Protein AF-A0A7W8JP04-F1 (afdb_monomer_lite)

Radius of gyration: 16.8 Å; chains: 1; bounding box: 35×56×34 Å

pLDDT: mean 79.87, std 15.42, range [31.48, 97.0]

Structure (mmCIF, N/CA/C/O backbone):
data_AF-A0A7W8JP04-F1
#
_entry.id   AF-A0A7W8JP04-F1
#
loop_
_atom_site.group_PDB
_atom_site.id
_atom_site.type_symbol
_atom_site.label_atom_id
_atom_site.label_alt_id
_atom_site.label_comp_id
_atom_site.label_asym_id
_atom_site.label_entity_id
_atom_site.label_seq_id
_atom_site.pdbx_PDB_ins_code
_atom_site.Cartn_x
_atom_site.Cartn_y
_atom_site.Cartn_z
_atom_site.occupancy
_atom_site.B_iso_or_equiv
_atom_site.auth_seq_id
_atom_site.auth_comp_id
_atom_site.auth_asym_id
_atom_site.auth_atom_id
_atom_site.pdbx_PDB_model_num
ATOM 1 N N . MET A 1 1 ? -10.029 -27.999 -8.146 1.00 34.38 1 MET A N 1
ATOM 2 C CA . MET A 1 1 ? -9.015 -26.928 -8.009 1.00 34.38 1 MET A CA 1
ATOM 3 C C . MET A 1 1 ? -9.725 -25.588 -8.094 1.00 34.38 1 MET A C 1
ATOM 5 O O . MET A 1 1 ? -10.043 -25.137 -9.188 1.00 34.38 1 MET A O 1
ATOM 9 N N . THR A 1 2 ? -10.071 -25.002 -6.953 1.00 31.48 2 THR A N 1
A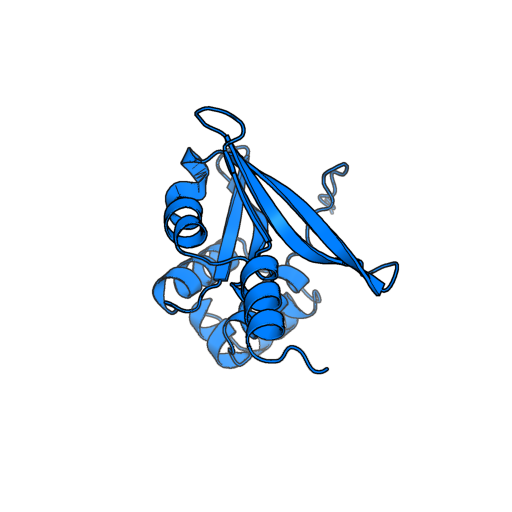TOM 10 C CA . THR A 1 2 ? -10.908 -23.797 -6.903 1.00 31.48 2 THR A CA 1
ATOM 11 C C . THR A 1 2 ? -10.041 -22.567 -7.153 1.00 31.48 2 THR A C 1
ATOM 13 O O . THR A 1 2 ? -9.269 -22.152 -6.292 1.00 31.48 2 THR A O 1
ATOM 16 N N . LYS A 1 3 ? -10.131 -22.017 -8.367 1.00 41.12 3 LYS A N 1
ATOM 17 C CA . LYS A 1 3 ? -9.572 -20.710 -8.722 1.00 41.12 3 LYS A CA 1
ATOM 18 C C . LYS A 1 3 ? -10.447 -19.642 -8.062 1.00 41.12 3 LYS A C 1
ATOM 20 O O . LYS A 1 3 ? -11.585 -19.448 -8.476 1.00 41.12 3 LYS A O 1
ATOM 25 N N . TYR A 1 4 ? -9.946 -18.977 -7.028 1.00 36.28 4 TYR A N 1
ATOM 26 C CA . TYR A 1 4 ? -10.632 -17.831 -6.434 1.00 36.28 4 TYR A CA 1
ATOM 27 C C . TYR A 1 4 ? -10.438 -16.609 -7.338 1.00 36.28 4 TYR A C 1
ATOM 29 O O . TYR A 1 4 ? -9.424 -15.925 -7.258 1.00 36.28 4 TYR A O 1
ATOM 37 N N . PHE A 1 5 ? -11.414 -16.347 -8.206 1.00 43.56 5 PHE A N 1
ATOM 38 C CA . PHE A 1 5 ? -11.592 -15.056 -8.867 1.00 43.56 5 PHE A CA 1
ATOM 39 C C . PHE A 1 5 ? -13.005 -14.555 -8.578 1.00 43.56 5 PHE A C 1
ATOM 41 O O . PHE A 1 5 ? -13.985 -15.234 -8.882 1.00 43.56 5 PHE A O 1
ATOM 48 N N . LYS A 1 6 ? -13.107 -13.347 -8.021 1.00 33.81 6 LYS A N 1
ATOM 49 C CA . LYS A 1 6 ? -14.324 -12.535 -8.055 1.00 33.81 6 LYS A CA 1
ATOM 50 C C . LYS A 1 6 ? -13.921 -11.110 -8.442 1.00 33.81 6 LYS A C 1
ATOM 52 O O . LYS A 1 6 ? -13.197 -10.456 -7.699 1.00 33.81 6 LYS A O 1
ATOM 57 N N . MET A 1 7 ? -14.354 -10.700 -9.635 1.00 33.50 7 MET A N 1
ATOM 58 C CA . MET A 1 7 ? -14.341 -9.320 -10.150 1.00 33.50 7 MET A CA 1
ATOM 59 C C . MET A 1 7 ? -15.595 -8.593 -9.627 1.00 33.50 7 MET A C 1
ATOM 61 O O . MET A 1 7 ? -16.517 -9.254 -9.152 1.00 33.50 7 MET A O 1
ATOM 65 N N . ILE A 1 8 ? -15.742 -7.272 -9.601 1.00 38.59 8 ILE A N 1
ATOM 66 C CA . ILE A 1 8 ? -15.511 -6.177 -10.562 1.00 38.59 8 ILE A CA 1
ATOM 67 C C . ILE A 1 8 ? -15.232 -4.956 -9.682 1.00 38.59 8 ILE A C 1
ATOM 69 O O . ILE A 1 8 ? -15.718 -4.953 -8.545 1.00 38.59 8 ILE A O 1
ATOM 73 N N . SER A 1 9 ? -14.505 -3.921 -10.111 1.00 54.62 9 SER A N 1
ATOM 74 C CA . SER A 1 9 ? -14.341 -2.752 -9.229 1.00 54.62 9 SER A CA 1
ATOM 75 C C . SER A 1 9 ? -13.738 -3.085 -7.831 1.00 54.62 9 SER A C 1
ATOM 77 O O . SER A 1 9 ? -14.188 -2.580 -6.810 1.00 54.62 9 SER A O 1
ATOM 79 N N . GLY A 1 10 ? -12.672 -3.892 -7.684 1.00 36.19 10 GLY A N 1
ATOM 80 C CA . GLY A 1 10 ? -12.632 -5.350 -7.911 1.00 36.19 10 GLY A CA 1
ATOM 81 C C . GLY A 1 10 ? -11.755 -5.871 -9.050 1.00 36.19 10 GLY A C 1
ATOM 82 O O . GLY A 1 10 ? -12.107 -6.872 -9.671 1.00 36.19 10 GLY A O 1
ATOM 83 N N . ILE A 1 11 ? -10.598 -5.254 -9.292 1.00 39.03 11 ILE A N 1
ATOM 84 C CA . ILE A 1 11 ? -9.462 -5.987 -9.867 1.00 39.03 11 ILE A CA 1
ATOM 85 C C . ILE A 1 11 ? -8.560 -6.375 -8.689 1.00 39.03 11 ILE A C 1
ATOM 87 O O . ILE A 1 11 ? -7.965 -5.487 -8.081 1.00 39.03 11 ILE A O 1
ATOM 91 N N . PRO A 1 12 ? -8.490 -7.662 -8.300 1.00 49.66 12 PRO A N 1
ATOM 92 C CA . PRO A 1 12 ? -7.565 -8.086 -7.261 1.00 49.66 12 PRO A CA 1
ATOM 93 C C . PRO A 1 12 ? -6.142 -7.816 -7.746 1.00 49.66 12 PRO A C 1
ATOM 95 O O . PRO A 1 12 ? -5.708 -8.390 -8.748 1.00 49.66 12 PRO A O 1
ATOM 98 N N . VAL A 1 13 ? -5.426 -6.933 -7.047 1.00 57.88 13 VAL A N 1
ATOM 99 C CA . VAL A 1 13 ? -4.004 -6.709 -7.304 1.00 57.88 13 VAL A CA 1
ATOM 100 C C . VAL A 1 13 ? -3.297 -8.052 -7.104 1.00 57.88 13 VAL A C 1
ATOM 102 O O . VAL A 1 13 ? -3.413 -8.641 -6.023 1.00 57.88 13 VAL A O 1
ATOM 105 N N . PRO A 1 14 ? -2.599 -8.589 -8.120 1.00 74.56 14 PRO A N 1
ATOM 106 C CA . PRO A 1 14 ? -1.949 -9.880 -7.980 1.00 74.56 14 PRO A CA 1
ATOM 107 C C . PRO A 1 14 ? -0.947 -9.834 -6.827 1.00 74.56 14 PRO A C 1
ATOM 109 O O . PRO A 1 14 ? -0.072 -8.973 -6.799 1.00 74.56 14 PRO A O 1
ATOM 112 N N . ILE A 1 15 ? -1.031 -10.781 -5.892 1.00 80.06 15 ILE A N 1
ATOM 113 C CA . ILE A 1 15 ? -0.095 -10.847 -4.760 1.00 80.06 15 ILE A CA 1
ATOM 114 C C . ILE A 1 15 ? 1.386 -10.818 -5.195 1.00 80.06 15 ILE A C 1
ATOM 116 O O . ILE A 1 15 ? 2.162 -10.12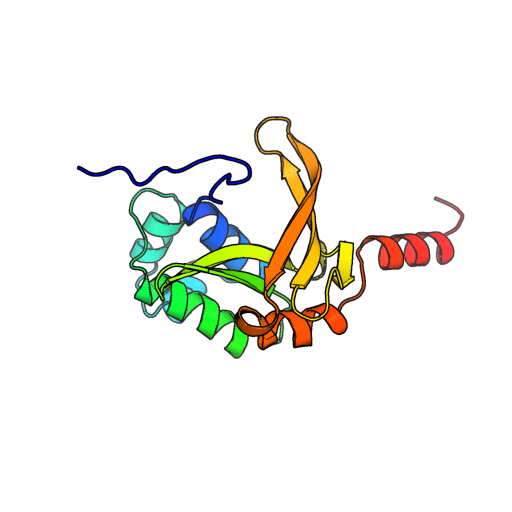4 -4.544 1.00 80.06 15 ILE A O 1
ATOM 120 N N . PRO A 1 16 ? 1.811 -11.448 -6.308 1.00 85.06 16 PRO A N 1
ATOM 121 C CA . PRO A 1 16 ? 3.188 -11.300 -6.790 1.00 85.06 16 PRO A CA 1
ATOM 122 C C . PRO A 1 16 ? 3.591 -9.840 -7.059 1.00 85.06 16 PRO A C 1
ATOM 124 O O . PRO A 1 16 ? 4.697 -9.420 -6.719 1.00 85.06 16 PRO A O 1
ATOM 127 N N . TYR A 1 17 ? 2.667 -9.038 -7.598 1.00 75.44 17 TYR A N 1
ATOM 128 C CA . TYR A 1 17 ? 2.871 -7.608 -7.816 1.00 75.44 17 TYR A CA 1
ATOM 129 C C . 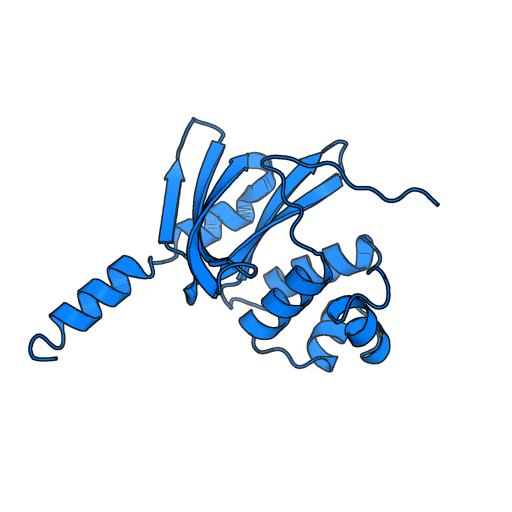TYR A 1 17 ? 2.974 -6.843 -6.489 1.00 75.44 17 TYR A C 1
ATOM 131 O O . TYR A 1 17 ? 3.905 -6.060 -6.317 1.00 75.44 17 TYR A O 1
ATOM 139 N N . VAL A 1 18 ? 2.091 -7.136 -5.525 1.00 79.44 18 VAL A N 1
ATOM 140 C CA . VAL A 1 18 ? 2.134 -6.590 -4.150 1.00 79.44 18 VAL A CA 1
ATOM 141 C C . VAL A 1 18 ? 3.510 -6.829 -3.519 1.00 79.44 18 VAL A C 1
ATOM 143 O O . VAL A 1 18 ? 4.140 -5.894 -3.030 1.00 79.44 18 VAL A O 1
ATOM 146 N N . LEU A 1 19 ? 4.021 -8.063 -3.587 1.00 87.12 19 LEU A N 1
ATOM 147 C CA . LEU A 1 19 ? 5.330 -8.426 -3.033 1.00 87.12 19 LEU A CA 1
ATOM 148 C C . LEU A 1 19 ? 6.473 -7.662 -3.712 1.00 87.12 19 LEU A C 1
ATOM 150 O O . LEU A 1 19 ? 7.359 -7.146 -3.028 1.00 87.12 19 LEU A O 1
ATOM 154 N N . ARG A 1 20 ? 6.436 -7.542 -5.046 1.00 83.25 20 ARG A N 1
ATOM 155 C CA . ARG A 1 20 ? 7.457 -6.826 -5.820 1.00 83.25 20 ARG A CA 1
ATOM 156 C C . ARG A 1 20 ? 7.482 -5.337 -5.496 1.00 83.25 20 ARG A C 1
ATOM 158 O O . ARG A 1 20 ? 8.551 -4.800 -5.212 1.00 83.25 20 ARG A O 1
ATOM 165 N N . VAL A 1 21 ? 6.324 -4.677 -5.527 1.00 76.62 21 VAL A N 1
ATOM 166 C CA . VAL A 1 21 ? 6.204 -3.241 -5.227 1.00 76.62 21 VAL A CA 1
ATOM 167 C C . VAL A 1 21 ? 6.636 -2.964 -3.795 1.00 76.62 21 VAL A C 1
ATOM 169 O O . VAL A 1 21 ? 7.429 -2.056 -3.565 1.00 76.62 21 VAL A O 1
ATOM 172 N N . ALA A 1 22 ? 6.191 -3.781 -2.842 1.00 79.81 22 ALA A N 1
ATOM 173 C CA . ALA A 1 22 ? 6.553 -3.619 -1.446 1.00 79.81 22 ALA A CA 1
ATOM 174 C C . ALA A 1 22 ? 8.061 -3.798 -1.211 1.00 79.81 22 ALA A C 1
ATOM 176 O O . ALA A 1 22 ? 8.674 -2.998 -0.508 1.00 79.81 22 ALA A O 1
ATOM 177 N N . ARG A 1 23 ? 8.690 -4.797 -1.841 1.00 88.81 23 ARG A N 1
ATOM 178 C CA . ARG A 1 23 ? 10.140 -5.001 -1.756 1.00 88.81 23 ARG A CA 1
ATOM 179 C C . ARG A 1 23 ? 10.916 -3.825 -2.354 1.00 88.81 23 ARG A C 1
ATOM 181 O O . ARG A 1 23 ? 11.813 -3.293 -1.704 1.00 88.81 23 ARG A O 1
ATOM 188 N N . LEU A 1 24 ? 10.578 -3.421 -3.580 1.00 82.56 24 LEU A N 1
ATOM 189 C CA . LEU A 1 24 ? 11.282 -2.352 -4.295 1.00 82.56 24 LEU A CA 1
ATOM 190 C C . LEU A 1 24 ? 11.065 -0.978 -3.652 1.00 82.56 24 LEU A C 1
ATOM 192 O O . LEU A 1 24 ? 12.024 -0.226 -3.502 1.00 82.56 24 LEU A O 1
ATOM 196 N N . GLY A 1 25 ? 9.842 -0.671 -3.212 1.00 72.38 25 GLY A N 1
ATOM 197 C CA . GLY A 1 25 ? 9.508 0.582 -2.528 1.00 72.38 25 GLY A CA 1
ATOM 198 C C . GLY A 1 25 ? 10.258 0.767 -1.207 1.00 72.38 25 GLY A C 1
ATOM 199 O O . GLY A 1 25 ? 10.516 1.894 -0.801 1.00 72.38 25 GLY A O 1
ATOM 200 N N . ASN A 1 26 ? 10.677 -0.337 -0.585 1.00 75.69 26 ASN A N 1
ATOM 201 C CA . ASN A 1 26 ? 11.493 -0.350 0.627 1.00 75.69 26 ASN A CA 1
ATOM 202 C C . ASN A 1 26 ? 12.984 -0.612 0.359 1.00 75.69 26 ASN A C 1
ATOM 204 O O . ASN A 1 26 ? 13.734 -0.868 1.297 1.00 75.69 26 ASN A O 1
ATOM 208 N N . GLN A 1 27 ? 13.413 -0.573 -0.909 1.00 82.50 27 GLN A N 1
ATOM 209 C CA . GLN A 1 27 ? 14.803 -0.786 -1.335 1.00 82.50 27 GLN A CA 1
ATOM 210 C C . GLN A 1 27 ? 15.412 -2.104 -0.827 1.00 82.50 27 GLN A C 1
ATOM 212 O O . GLN A 1 27 ? 16.612 -2.208 -0.581 1.00 82.50 27 GLN A O 1
ATOM 217 N N . LEU A 1 28 ? 14.582 -3.136 -0.681 1.00 86.31 28 LEU A N 1
ATOM 218 C CA . LEU A 1 28 ? 15.010 -4.428 -0.168 1.00 86.31 28 LEU A CA 1
ATOM 219 C C . LEU A 1 28 ? 15.525 -5.325 -1.301 1.00 86.31 28 LEU A C 1
ATOM 221 O O . LEU A 1 28 ? 14.919 -5.469 -2.373 1.00 86.31 28 LEU A O 1
ATOM 225 N N . SER A 1 29 ? 16.629 -6.014 -1.036 1.00 92.88 29 SER A N 1
ATOM 226 C CA . SER A 1 29 ? 17.039 -7.173 -1.827 1.00 92.88 29 SER A CA 1
ATOM 227 C C . SER A 1 29 ? 16.041 -8.328 -1.661 1.00 92.88 29 SER A C 1
ATOM 229 O O . SER A 1 29 ? 15.264 -8.378 -0.705 1.00 92.88 29 SER A O 1
ATOM 231 N N . MET A 1 30 ? 16.068 -9.298 -2.582 1.00 94.69 30 MET A N 1
ATOM 232 C CA . MET A 1 30 ? 15.239 -10.509 -2.466 1.00 94.69 30 MET A CA 1
ATOM 233 C C . MET A 1 30 ? 15.510 -11.281 -1.171 1.00 94.69 30 MET A C 1
ATOM 235 O O . MET A 1 30 ? 14.582 -11.835 -0.592 1.00 94.69 30 MET A O 1
ATOM 239 N N . GLN A 1 31 ? 16.764 -11.302 -0.705 1.00 93.88 31 GLN A N 1
ATOM 240 C CA . GLN A 1 31 ? 17.118 -11.966 0.549 1.00 93.88 31 GLN A CA 1
ATOM 241 C C . GLN A 1 31 ? 16.504 -11.236 1.747 1.00 93.88 31 GLN A C 1
ATOM 243 O O . GLN A 1 31 ? 15.819 -11.865 2.539 1.00 93.88 31 GLN A O 1
ATOM 248 N N . GLN A 1 32 ? 16.651 -9.910 1.824 1.00 90.19 32 GLN A N 1
ATOM 249 C CA . GLN A 1 32 ? 16.083 -9.129 2.928 1.00 90.19 32 GLN A CA 1
ATOM 250 C C . GLN A 1 32 ? 14.560 -9.267 3.006 1.00 90.19 32 GLN A C 1
ATOM 252 O O . GLN A 1 32 ? 14.015 -9.449 4.088 1.00 90.19 32 GLN A O 1
ATOM 257 N N . ALA A 1 33 ? 13.857 -9.235 1.872 1.00 92.75 33 ALA A N 1
ATOM 258 C CA . ALA A 1 33 ? 12.410 -9.440 1.869 1.00 92.75 33 ALA A CA 1
ATOM 259 C C . ALA A 1 33 ? 12.014 -10.856 2.318 1.00 92.75 33 ALA A C 1
ATOM 261 O O . ALA A 1 33 ? 11.057 -11.025 3.076 1.00 92.75 33 ALA A O 1
ATOM 262 N N . ALA A 1 34 ? 12.787 -11.867 1.909 1.00 94.12 34 ALA A N 1
ATOM 263 C CA . ALA A 1 34 ? 12.601 -13.232 2.379 1.00 94.12 34 ALA A CA 1
ATOM 264 C C . ALA A 1 34 ? 12.789 -13.344 3.899 1.00 94.12 34 ALA A C 1
ATOM 266 O O . ALA A 1 34 ? 11.974 -14.007 4.548 1.00 94.12 34 ALA A O 1
ATOM 267 N N . ASP A 1 35 ? 13.796 -12.665 4.454 1.00 90.19 35 ASP A N 1
ATOM 268 C CA . ASP A 1 35 ? 14.093 -12.634 5.889 1.00 90.19 35 ASP A CA 1
ATOM 269 C C . ASP A 1 35 ? 12.956 -11.972 6.682 1.00 90.19 35 ASP A C 1
ATOM 271 O O . ASP A 1 35 ? 12.505 -12.533 7.680 1.00 90.19 35 ASP A O 1
ATOM 275 N N . LEU A 1 36 ? 12.405 -10.853 6.188 1.00 89.69 36 LEU A N 1
ATOM 276 C CA . LEU A 1 36 ? 11.224 -10.205 6.781 1.00 89.69 36 LEU A CA 1
ATOM 277 C C . LEU A 1 36 ? 9.992 -11.120 6.790 1.00 89.69 36 LEU A C 1
ATOM 279 O O . LEU A 1 36 ? 9.177 -11.062 7.703 1.00 89.69 36 LEU A O 1
ATOM 283 N N . ALA A 1 37 ? 9.857 -11.998 5.797 1.00 91.38 37 ALA A N 1
ATOM 284 C CA . ALA A 1 37 ? 8.809 -13.015 5.756 1.00 91.38 37 ALA A CA 1
ATOM 285 C C . ALA A 1 37 ? 9.181 -14.309 6.516 1.00 91.38 37 ALA A C 1
ATOM 287 O O . ALA A 1 37 ? 8.438 -15.296 6.460 1.00 91.38 37 ALA A O 1
ATOM 288 N N . ALA A 1 38 ? 10.334 -14.356 7.194 1.00 89.75 38 ALA A N 1
ATOM 289 C CA . ALA A 1 38 ? 10.919 -15.553 7.800 1.00 89.75 38 ALA A CA 1
ATOM 290 C C . ALA A 1 38 ? 10.943 -16.747 6.823 1.00 89.75 38 ALA A C 1
ATOM 292 O O . ALA A 1 38 ? 10.361 -17.809 7.077 1.00 89.75 38 ALA A O 1
ATOM 293 N N . SER A 1 39 ? 11.523 -16.546 5.642 1.00 94.12 39 SER A N 1
ATOM 294 C CA . SER A 1 39 ? 11.510 -17.492 4.524 1.00 94.12 39 SER A CA 1
ATOM 295 C C . SER A 1 39 ? 12.847 -17.521 3.781 1.00 94.12 39 SER A C 1
ATOM 297 O O . SER A 1 39 ? 13.705 -16.673 3.990 1.00 94.12 39 SER A O 1
ATOM 299 N N . SER A 1 40 ? 13.041 -18.503 2.896 1.00 96.31 40 SER A N 1
ATOM 300 C CA . SER A 1 40 ? 14.234 -18.547 2.043 1.00 96.31 40 SER A CA 1
ATOM 301 C C . SER A 1 40 ? 14.091 -17.649 0.813 1.00 96.31 40 SER A C 1
ATOM 303 O O . SER A 1 40 ? 12.997 -17.502 0.269 1.00 96.31 40 SER A O 1
ATOM 305 N N . ARG A 1 41 ? 15.206 -17.131 0.285 1.00 97.00 41 ARG A N 1
ATOM 306 C CA . ARG A 1 41 ? 15.221 -16.343 -0.961 1.00 97.00 41 ARG A CA 1
ATOM 307 C C . ARG A 1 41 ? 14.544 -17.045 -2.136 1.00 97.00 41 ARG A C 1
ATOM 309 O O . ARG A 1 41 ? 13.710 -16.444 -2.799 1.00 97.00 41 ARG A O 1
ATOM 316 N N . ARG A 1 42 ? 14.829 -18.334 -2.352 1.00 96.88 42 ARG A N 1
ATOM 317 C CA . ARG A 1 42 ? 14.158 -19.135 -3.395 1.00 96.88 42 ARG A CA 1
ATOM 318 C C . ARG A 1 42 ? 12.642 -19.154 -3.203 1.00 96.88 42 ARG A C 1
ATOM 320 O O . ARG A 1 42 ? 11.881 -19.213 -4.165 1.00 96.88 42 ARG A O 1
ATOM 327 N N . SER A 1 43 ? 12.202 -19.144 -1.945 1.00 95.69 43 SER A N 1
ATOM 328 C CA . SER A 1 43 ? 10.783 -19.118 -1.637 1.00 95.69 43 SER A CA 1
ATOM 329 C C . SER A 1 43 ? 10.135 -17.807 -2.018 1.00 95.69 43 SER A C 1
ATOM 331 O O . SER A 1 43 ? 9.074 -17.831 -2.637 1.00 95.69 43 SER A O 1
ATOM 333 N N . TRP A 1 44 ? 10.807 -16.715 -1.671 1.00 96.81 44 TRP A N 1
ATOM 334 C CA . TRP A 1 44 ? 10.422 -15.365 -2.027 1.00 96.81 44 TRP A CA 1
ATOM 335 C C . TRP A 1 44 ? 10.362 -15.160 -3.541 1.00 96.81 44 TRP A C 1
ATOM 337 O O . TRP A 1 44 ? 9.346 -14.700 -4.049 1.00 96.81 44 TRP A O 1
ATOM 347 N N . GLU A 1 45 ? 11.406 -15.569 -4.266 1.00 96.94 45 GLU A N 1
ATOM 348 C CA . GLU A 1 45 ? 11.478 -15.486 -5.729 1.00 96.94 45 GLU A CA 1
ATOM 349 C C . GLU A 1 45 ? 10.259 -16.133 -6.390 1.00 96.94 45 GLU A C 1
ATOM 351 O O . GLU A 1 45 ? 9.603 -15.485 -7.197 1.00 96.94 45 GLU A O 1
ATOM 356 N N . GLY A 1 46 ? 9.896 -17.352 -5.976 1.00 96.62 46 GLY A N 1
ATOM 357 C CA . GLY A 1 46 ? 8.717 -18.041 -6.507 1.00 96.62 46 GLY A CA 1
ATOM 358 C C . GLY A 1 46 ? 7.382 -17.377 -6.145 1.00 96.62 46 GLY A C 1
ATOM 359 O O . GLY A 1 46 ? 6.403 -17.535 -6.870 1.00 96.62 46 GLY A O 1
ATOM 360 N N . TRP A 1 47 ? 7.310 -16.649 -5.026 1.00 96.31 47 TRP A N 1
ATOM 361 C CA . TRP A 1 47 ? 6.117 -15.878 -4.660 1.00 96.31 47 TRP A CA 1
ATOM 362 C C . TRP A 1 47 ? 6.005 -14.581 -5.462 1.00 96.31 47 TRP A C 1
ATOM 364 O O . TRP A 1 47 ? 4.923 -14.235 -5.927 1.00 96.31 47 TRP A O 1
ATOM 374 N N . GLU A 1 48 ? 7.118 -13.870 -5.639 1.00 93.31 48 GLU A N 1
ATOM 375 C CA . GLU A 1 48 ? 7.182 -12.593 -6.353 1.00 93.31 48 GLU A CA 1
ATOM 376 C C . GLU A 1 48 ? 7.096 -12.756 -7.881 1.00 93.31 48 GLU A C 1
ATOM 378 O O . GLU A 1 48 ? 6.614 -11.860 -8.577 1.00 93.31 48 GLU A O 1
ATOM 383 N N . SER A 1 49 ? 7.553 -13.883 -8.434 1.00 90.19 49 SER A N 1
ATOM 384 C CA . SER A 1 49 ? 7.350 -14.232 -9.847 1.00 90.19 49 SER A CA 1
ATOM 385 C C . SER A 1 49 ? 5.921 -14.695 -10.136 1.00 90.19 49 SER A C 1
ATOM 387 O O . SER A 1 49 ? 5.459 -14.585 -11.268 1.00 90.19 49 SER A O 1
ATOM 389 N N . GLY A 1 50 ? 5.212 -15.184 -9.114 1.00 89.88 50 GLY A N 1
ATOM 390 C CA . GLY A 1 50 ? 3.904 -15.817 -9.256 1.00 89.88 50 GLY A CA 1
ATOM 391 C C . GLY A 1 50 ? 3.956 -17.309 -9.581 1.00 89.88 50 GLY A C 1
ATOM 392 O O . GLY A 1 50 ? 2.897 -17.907 -9.762 1.00 89.88 50 GLY A O 1
ATOM 393 N N . ASP A 1 51 ? 5.141 -17.930 -9.589 1.00 92.62 51 ASP A N 1
ATOM 394 C CA . ASP A 1 51 ? 5.302 -19.377 -9.812 1.00 92.62 51 ASP A CA 1
ATOM 395 C C . ASP A 1 51 ? 4.591 -20.216 -8.743 1.00 92.62 51 ASP A C 1
ATOM 397 O O . ASP A 1 51 ? 4.182 -21.354 -8.984 1.00 92.62 51 ASP A O 1
ATOM 401 N N . ARG A 1 52 ? 4.445 -19.669 -7.532 1.00 90.12 52 ARG A N 1
ATOM 402 C CA . ARG A 1 52 ? 3.700 -20.299 -6.442 1.00 90.12 52 ARG A CA 1
ATOM 403 C C . ARG A 1 52 ? 3.061 -19.264 -5.516 1.00 90.12 52 ARG A C 1
ATOM 405 O O . ARG A 1 52 ? 3.624 -18.192 -5.308 1.00 90.12 52 ARG A O 1
ATOM 412 N N . PRO A 1 53 ? 1.913 -19.579 -4.894 1.00 86.56 53 PRO A N 1
ATOM 413 C CA . PRO A 1 53 ? 1.264 -18.659 -3.971 1.00 86.56 53 PRO A CA 1
ATOM 414 C C . PRO A 1 53 ? 2.067 -18.507 -2.672 1.00 86.56 53 PRO A C 1
ATOM 416 O O . PRO A 1 53 ? 2.619 -19.477 -2.140 1.00 86.56 53 PRO A O 1
ATOM 419 N N . ILE A 1 54 ? 2.099 -17.288 -2.134 1.00 89.19 54 ILE A N 1
ATOM 420 C CA . ILE A 1 54 ? 2.597 -17.033 -0.780 1.00 89.19 54 ILE A CA 1
ATOM 421 C C . ILE A 1 54 ? 1.574 -17.527 0.257 1.00 89.19 54 ILE A C 1
ATOM 423 O O . ILE A 1 54 ? 0.374 -17.285 0.097 1.00 89.19 54 ILE A O 1
ATOM 427 N N . PRO A 1 55 ? 2.003 -18.202 1.339 1.00 85.19 55 PRO A N 1
ATOM 428 C CA . PRO A 1 55 ? 1.111 -18.506 2.451 1.00 85.19 55 PRO A CA 1
ATOM 429 C C . PRO A 1 55 ? 0.564 -17.217 3.099 1.00 85.19 55 PRO A C 1
ATOM 431 O O . PRO A 1 55 ? 1.354 -16.309 3.365 1.00 85.19 55 PRO A O 1
ATOM 434 N N . PRO A 1 56 ? -0.736 -17.130 3.447 1.00 79.44 56 PRO A N 1
ATOM 435 C CA . PRO A 1 56 ? -1.322 -15.910 4.017 1.00 79.44 56 PRO A CA 1
ATOM 436 C C . PRO A 1 56 ? -0.598 -15.384 5.264 1.00 79.44 56 PRO A C 1
ATOM 438 O O . PRO A 1 56 ? -0.335 -14.191 5.370 1.00 79.44 56 PRO A O 1
ATOM 441 N N . ALA A 1 57 ? -0.180 -16.273 6.170 1.00 71.81 57 ALA A N 1
ATOM 442 C CA . ALA A 1 57 ? 0.582 -15.889 7.361 1.00 71.81 57 ALA A CA 1
ATOM 443 C C . ALA A 1 57 ? 1.946 -15.258 7.020 1.00 71.81 57 ALA A C 1
ATOM 445 O O . ALA A 1 57 ? 2.400 -14.355 7.716 1.00 71.81 57 ALA A O 1
ATOM 446 N N . LYS A 1 58 ? 2.591 -15.705 5.934 1.00 86.06 58 LYS A N 1
ATOM 447 C CA . LYS A 1 58 ? 3.874 -15.160 5.461 1.00 86.06 58 LYS A CA 1
ATOM 448 C C . LYS A 1 58 ? 3.696 -13.785 4.829 1.00 86.06 58 LYS A C 1
ATOM 450 O O . LYS A 1 58 ? 4.527 -12.914 5.052 1.00 86.06 58 LYS A O 1
ATOM 455 N N . LEU A 1 59 ? 2.598 -13.586 4.098 1.00 85.38 59 LEU A N 1
ATOM 456 C CA . LEU A 1 59 ? 2.224 -12.277 3.569 1.00 85.38 59 LEU A CA 1
ATOM 457 C C . LEU A 1 59 ? 1.974 -11.277 4.703 1.00 85.38 59 LEU A C 1
ATOM 459 O O . LEU A 1 59 ? 2.552 -10.197 4.693 1.00 85.38 59 LEU A O 1
ATOM 463 N N . LEU A 1 60 ? 1.160 -11.650 5.694 1.00 76.81 60 LEU A N 1
ATOM 464 C CA . LEU A 1 60 ? 0.869 -10.784 6.839 1.00 76.81 60 LEU A CA 1
ATOM 465 C C . LEU A 1 60 ? 2.129 -10.456 7.641 1.00 76.81 60 LEU A C 1
ATOM 467 O O . LEU A 1 60 ? 2.341 -9.294 7.973 1.00 76.81 60 LEU A O 1
ATOM 471 N N . LEU A 1 61 ? 2.982 -11.453 7.897 1.00 77.94 61 LEU A N 1
ATOM 472 C CA . LEU A 1 61 ? 4.257 -11.239 8.575 1.00 77.94 61 LEU A CA 1
ATOM 473 C C . LEU A 1 61 ? 5.137 -10.262 7.797 1.00 77.94 61 LEU A C 1
ATOM 475 O O . LEU A 1 61 ? 5.592 -9.291 8.375 1.00 77.94 61 LEU A O 1
ATOM 479 N N . PHE A 1 62 ? 5.315 -10.464 6.491 1.00 87.62 62 PHE A N 1
ATOM 480 C CA . PHE A 1 62 ? 6.097 -9.552 5.661 1.00 87.62 62 PHE A CA 1
ATOM 481 C C . PHE A 1 62 ? 5.560 -8.115 5.714 1.00 87.62 62 PHE A C 1
ATOM 483 O O . PHE A 1 62 ? 6.328 -7.188 5.942 1.00 87.62 62 PHE A O 1
ATOM 490 N N . LEU A 1 63 ? 4.247 -7.923 5.552 1.00 81.00 63 LEU A N 1
ATOM 491 C CA . LEU A 1 63 ? 3.627 -6.594 5.582 1.00 81.00 63 LEU A CA 1
ATOM 492 C C . LEU A 1 63 ? 3.758 -5.924 6.955 1.00 81.00 63 LEU A C 1
ATOM 494 O O . LEU A 1 63 ? 4.064 -4.738 7.028 1.00 81.00 63 LEU A O 1
ATOM 498 N N . HIS A 1 64 ? 3.580 -6.679 8.037 1.00 73.88 64 HIS A N 1
ATOM 499 C CA . HIS A 1 64 ? 3.788 -6.175 9.391 1.00 73.88 64 HIS A CA 1
ATOM 500 C C . HIS A 1 64 ? 5.262 -5.843 9.648 1.00 73.88 64 HIS A C 1
ATOM 502 O O . HIS A 1 64 ? 5.592 -4.771 10.145 1.00 73.88 64 HIS A O 1
ATOM 508 N N . SER A 1 65 ? 6.169 -6.729 9.245 1.00 78.94 65 SER A N 1
ATOM 509 C CA . SER A 1 65 ? 7.604 -6.512 9.351 1.00 78.94 65 SER A CA 1
ATOM 510 C C . SER A 1 65 ? 8.051 -5.317 8.529 1.00 78.94 65 SER A C 1
ATOM 512 O O . SER A 1 65 ? 8.944 -4.627 8.984 1.00 78.94 65 SER A O 1
ATOM 514 N N . LEU A 1 66 ? 7.424 -5.004 7.392 1.00 75.94 66 LEU A N 1
ATOM 515 C CA . LEU A 1 66 ? 7.668 -3.746 6.686 1.00 75.94 66 LEU A CA 1
ATOM 516 C C . LEU A 1 66 ? 7.241 -2.534 7.516 1.00 75.94 66 LEU A C 1
ATOM 518 O O . LEU A 1 66 ? 8.010 -1.592 7.613 1.00 75.94 66 LEU A O 1
ATOM 522 N N . GLN A 1 67 ? 6.077 -2.559 8.166 1.00 68.31 67 GLN A N 1
ATOM 523 C CA . GLN A 1 67 ? 5.650 -1.457 9.043 1.00 68.31 67 GLN A CA 1
ATOM 524 C C . GLN A 1 67 ? 6.616 -1.238 10.219 1.00 68.31 67 GLN A C 1
ATOM 526 O O . GLN A 1 67 ? 6.819 -0.108 10.651 1.00 68.31 67 GLN A O 1
ATOM 531 N N . VAL A 1 68 ? 7.220 -2.314 10.733 1.00 65.62 68 VAL A N 1
ATOM 532 C CA . VAL A 1 68 ? 8.139 -2.266 11.882 1.00 65.62 68 VAL A CA 1
ATOM 533 C C . VAL A 1 68 ? 9.584 -1.963 11.465 1.00 65.62 68 VAL A C 1
ATOM 535 O O . VAL A 1 68 ? 10.264 -1.190 12.134 1.00 65.62 68 VAL A O 1
ATOM 538 N N . HIS A 1 69 ? 10.070 -2.548 10.365 1.00 58.97 69 HIS A N 1
ATOM 539 C CA . HIS A 1 69 ? 11.429 -2.320 9.857 1.00 58.97 69 HIS A CA 1
ATOM 540 C C . HIS A 1 69 ? 11.594 -0.958 9.198 1.00 58.97 69 HIS A C 1
ATOM 542 O O . HIS A 1 69 ? 12.719 -0.472 9.099 1.00 58.97 69 HIS A O 1
ATOM 548 N N . ASN A 1 70 ? 10.503 -0.358 8.727 1.00 53.25 70 ASN A N 1
ATOM 549 C CA . ASN A 1 70 ? 10.559 0.843 7.927 1.00 53.25 70 ASN A CA 1
ATOM 550 C C . ASN A 1 70 ? 9.684 1.956 8.515 1.00 53.25 70 ASN A C 1
ATOM 552 O O . ASN A 1 70 ? 8.483 2.026 8.289 1.00 53.25 70 ASN A O 1
ATOM 556 N N . ASN A 1 71 ? 10.379 2.969 9.042 1.00 51.59 71 ASN A N 1
ATOM 557 C CA . ASN A 1 71 ? 10.017 4.384 8.852 1.00 51.59 71 ASN A CA 1
ATOM 558 C C . ASN A 1 71 ? 9.919 4.779 7.350 1.00 51.59 71 ASN A C 1
ATOM 560 O O . ASN A 1 71 ? 9.676 5.934 7.005 1.00 51.59 71 ASN A O 1
ATOM 564 N N . SER A 1 72 ? 10.139 3.834 6.436 1.00 54.53 72 SER A N 1
ATOM 565 C CA . SER A 1 72 ? 10.293 3.976 4.989 1.00 54.53 72 SER A CA 1
ATOM 566 C C . SER A 1 72 ? 8.957 3.881 4.269 1.00 54.53 72 SER A C 1
ATOM 568 O O . SER A 1 72 ? 8.770 3.040 3.405 1.00 54.53 72 SER A O 1
ATOM 570 N N . GLY A 1 73 ? 8.020 4.753 4.625 1.00 66.44 73 GLY A N 1
ATOM 571 C CA . GLY A 1 73 ? 7.015 5.260 3.696 1.00 66.44 73 GLY A CA 1
ATOM 572 C C . GLY A 1 73 ? 6.162 4.267 2.888 1.00 66.44 73 GLY A C 1
ATOM 573 O O . GLY A 1 73 ? 5.537 4.724 1.953 1.00 66.44 73 GLY A O 1
ATOM 574 N N . LEU A 1 74 ? 6.097 2.958 3.142 1.00 73.88 74 LEU A N 1
ATOM 575 C CA . LEU A 1 74 ? 5.159 2.067 2.452 1.00 73.88 74 LEU A CA 1
ATOM 576 C C . LEU A 1 74 ? 3.938 1.854 3.340 1.00 73.88 74 LEU A C 1
ATOM 578 O O . LEU A 1 74 ? 4.057 1.396 4.472 1.00 73.88 74 LEU A O 1
ATOM 582 N N . VAL A 1 75 ? 2.757 2.129 2.800 1.00 80.75 75 VAL A N 1
ATOM 583 C CA . VAL A 1 75 ? 1.479 1.940 3.482 1.00 80.75 75 VAL A CA 1
ATOM 584 C C . VAL A 1 75 ? 0.612 1.007 2.656 1.00 80.75 75 VAL A C 1
ATOM 586 O O . VAL A 1 75 ? 0.352 1.268 1.487 1.00 80.75 75 VAL A O 1
ATOM 589 N N . ALA A 1 76 ? 0.148 -0.078 3.269 1.00 82.31 76 ALA A N 1
ATOM 590 C CA . ALA A 1 76 ? -0.861 -0.952 2.687 1.00 82.31 76 ALA A CA 1
ATOM 591 C C . ALA A 1 76 ? -2.250 -0.565 3.204 1.00 82.31 76 ALA A C 1
ATOM 593 O O . ALA A 1 76 ? -2.422 -0.351 4.405 1.00 82.31 76 ALA A O 1
ATOM 594 N N . ILE A 1 77 ? -3.227 -0.513 2.302 1.00 83.69 77 ILE A N 1
ATOM 595 C CA . ILE A 1 77 ? -4.646 -0.393 2.631 1.00 83.69 77 ILE A CA 1
ATOM 596 C C . ILE A 1 77 ? -5.269 -1.775 2.556 1.00 83.69 77 ILE A C 1
ATOM 598 O O . ILE A 1 77 ? -5.085 -2.495 1.574 1.00 83.69 77 ILE A O 1
ATOM 602 N N . PHE A 1 78 ? -6.037 -2.134 3.574 1.00 82.38 78 PHE A N 1
ATOM 603 C CA . PHE A 1 78 ? -6.705 -3.417 3.685 1.00 82.38 78 PHE A CA 1
ATOM 604 C C . PHE A 1 78 ? -8.221 -3.275 3.632 1.00 82.38 78 PHE A C 1
ATOM 606 O O . PHE A 1 78 ? -8.812 -2.292 4.077 1.00 82.38 78 PHE A O 1
ATOM 613 N N . ARG A 1 79 ? -8.854 -4.335 3.139 1.00 84.19 79 ARG A N 1
ATOM 614 C CA . ARG A 1 79 ? -10.269 -4.626 3.323 1.00 84.19 79 ARG A CA 1
ATOM 615 C C . ARG A 1 79 ? -10.391 -5.875 4.174 1.00 84.19 79 ARG A C 1
ATOM 617 O O . ARG A 1 79 ? -9.825 -6.910 3.819 1.00 84.19 79 ARG A O 1
ATOM 624 N N . ILE A 1 80 ? -11.148 -5.797 5.262 1.00 80.69 80 ILE A N 1
ATOM 625 C CA . ILE A 1 80 ? -11.469 -6.975 6.062 1.00 80.69 80 ILE A CA 1
ATOM 626 C C . ILE A 1 80 ? -12.754 -7.602 5.518 1.00 80.69 80 ILE A C 1
ATOM 628 O O . ILE A 1 80 ? -13.765 -6.939 5.302 1.00 80.69 80 ILE A O 1
ATOM 632 N N . THR A 1 81 ? -12.726 -8.901 5.234 1.00 78.19 81 THR A N 1
ATOM 633 C CA . THR A 1 81 ? -13.904 -9.666 4.803 1.00 78.19 81 THR A CA 1
ATOM 634 C C . THR A 1 81 ? -13.875 -11.025 5.481 1.00 78.19 81 THR A C 1
ATOM 636 O O . THR A 1 81 ? -12.890 -11.749 5.373 1.00 78.19 81 THR A O 1
ATOM 639 N N . ASN A 1 82 ? -14.944 -11.375 6.204 1.00 82.88 82 ASN A N 1
ATOM 640 C CA . ASN A 1 82 ? -15.042 -12.627 6.968 1.00 82.88 82 ASN A CA 1
ATOM 641 C C . ASN A 1 82 ? -13.843 -12.860 7.913 1.00 82.88 82 ASN A C 1
ATOM 643 O O . ASN A 1 82 ? -13.316 -13.967 8.002 1.00 82.88 82 ASN A O 1
ATOM 647 N N . GLY A 1 83 ? -13.370 -11.797 8.573 1.00 75.56 83 GLY A N 1
ATOM 648 C CA . GLY A 1 83 ? -12.216 -11.850 9.479 1.00 75.56 83 GLY A CA 1
ATOM 649 C C . GLY A 1 83 ? -10.853 -11.992 8.790 1.00 75.56 83 GLY A C 1
ATOM 650 O O . GLY A 1 83 ? -9.841 -12.095 9.476 1.00 75.56 83 GLY A O 1
ATOM 651 N N . GLN A 1 84 ? -10.795 -11.984 7.455 1.00 71.00 84 GLN A N 1
ATOM 652 C CA . GLN A 1 84 ? -9.544 -12.005 6.699 1.00 71.00 84 GLN A CA 1
ATOM 653 C C . GLN A 1 84 ? -9.212 -10.614 6.163 1.00 71.00 84 GLN A C 1
ATOM 655 O O . GLN A 1 84 ? -10.048 -9.979 5.521 1.00 71.00 84 GLN A O 1
ATOM 660 N N . ALA A 1 85 ? -7.981 -10.161 6.404 1.00 73.12 85 ALA A N 1
ATOM 661 C CA . ALA A 1 85 ? -7.454 -8.924 5.843 1.00 73.12 85 ALA A CA 1
ATOM 662 C C . ALA A 1 85 ? -6.905 -9.168 4.430 1.00 73.12 85 ALA A C 1
ATOM 664 O O . ALA A 1 85 ? -6.019 -10.001 4.231 1.00 73.12 85 ALA A O 1
ATOM 665 N N . LEU A 1 86 ? -7.421 -8.423 3.454 1.00 75.56 86 LEU A N 1
ATOM 666 C CA . LEU A 1 86 ? -6.980 -8.452 2.063 1.00 75.56 86 LEU A CA 1
ATOM 667 C C . LEU A 1 86 ? -6.405 -7.085 1.690 1.00 75.56 86 LEU A C 1
ATOM 669 O O . LEU A 1 86 ? -7.126 -6.095 1.813 1.00 75.56 86 LEU A O 1
ATOM 673 N N . PRO A 1 87 ? -5.144 -6.992 1.238 1.00 75.94 87 PRO A N 1
ATOM 674 C CA . PRO A 1 87 ? -4.612 -5.728 0.753 1.00 75.94 87 PRO A CA 1
ATOM 675 C C . PRO A 1 87 ? -5.359 -5.327 -0.524 1.00 75.94 87 PRO A C 1
ATOM 677 O O . PRO A 1 87 ? -5.481 -6.127 -1.454 1.00 75.94 87 PRO A O 1
ATOM 680 N N . ILE A 1 88 ? -5.875 -4.103 -0.552 1.00 79.75 88 ILE A N 1
ATOM 681 C CA . ILE A 1 88 ? -6.591 -3.530 -1.698 1.00 79.75 88 ILE A CA 1
ATOM 682 C C . ILE A 1 88 ? -5.804 -2.414 -2.383 1.00 79.75 88 ILE A C 1
ATOM 684 O O . ILE A 1 88 ? -6.063 -2.148 -3.551 1.00 79.75 88 ILE A O 1
ATOM 688 N N . ASP A 1 89 ? -4.832 -1.810 -1.695 1.00 82.19 89 ASP A N 1
ATOM 689 C CA . ASP A 1 89 ? -3.916 -0.828 -2.278 1.00 82.19 89 ASP A CA 1
ATOM 690 C C . ASP A 1 89 ? -2.584 -0.801 -1.512 1.00 82.19 89 ASP A C 1
ATOM 692 O O . ASP A 1 89 ? -2.506 -1.217 -0.352 1.00 82.19 89 ASP A O 1
ATOM 696 N N . MET A 1 90 ? -1.529 -0.319 -2.164 1.00 80.81 90 MET A N 1
ATOM 697 C CA . MET A 1 90 ? -0.222 -0.081 -1.564 1.00 80.81 90 MET A CA 1
ATOM 698 C C . MET A 1 90 ? 0.373 1.222 -2.080 1.00 80.81 90 MET A C 1
ATOM 700 O O . MET A 1 90 ? 0.570 1.411 -3.279 1.00 80.81 90 MET A O 1
ATOM 704 N N . LEU A 1 91 ? 0.739 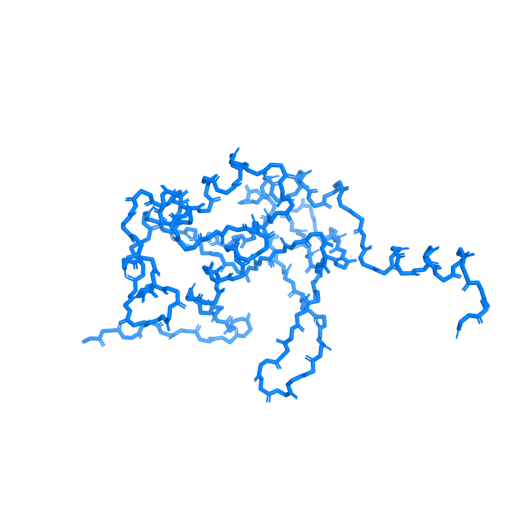2.094 -1.151 1.00 84.00 91 LEU A N 1
ATOM 705 C CA . LEU A 1 91 ? 1.220 3.430 -1.441 1.00 84.00 91 LEU A CA 1
ATOM 706 C C . LEU A 1 91 ? 2.627 3.627 -0.911 1.00 84.00 91 LEU A C 1
ATOM 708 O O . LEU A 1 91 ? 2.980 3.139 0.158 1.00 84.00 91 LEU A O 1
ATOM 712 N N . THR A 1 92 ? 3.402 4.405 -1.653 1.00 81.69 92 THR A N 1
ATOM 713 C CA . THR A 1 92 ? 4.664 4.988 -1.197 1.00 81.69 92 THR A CA 1
ATOM 714 C C . THR A 1 92 ? 4.512 6.505 -1.170 1.00 81.69 92 THR A C 1
ATOM 716 O O . THR A 1 92 ? 3.586 7.023 -1.810 1.00 81.69 92 THR A O 1
ATOM 719 N N . PRO A 1 93 ? 5.431 7.277 -0.560 1.00 83.12 93 PRO A N 1
ATOM 720 C CA . PRO A 1 93 ? 5.320 8.724 -0.617 1.00 83.12 93 PRO A CA 1
ATOM 721 C C . PRO A 1 93 ? 5.438 9.182 -2.074 1.00 83.12 93 PRO A C 1
ATOM 723 O O . PRO A 1 93 ? 4.815 10.157 -2.460 1.00 83.12 93 PRO A O 1
ATOM 726 N N . GLY A 1 94 ? 6.188 8.462 -2.920 1.00 78.38 94 GLY A N 1
ATOM 727 C CA . GLY A 1 94 ? 6.352 8.735 -4.352 1.00 78.38 94 GLY A CA 1
ATOM 728 C C . GLY A 1 94 ? 5.121 8.468 -5.225 1.00 78.38 94 GLY A C 1
ATOM 729 O O . GLY A 1 94 ? 5.082 8.970 -6.341 1.00 78.38 94 GLY A O 1
ATOM 730 N N . THR A 1 95 ? 4.120 7.730 -4.738 1.00 84.25 95 THR A N 1
ATOM 731 C CA . THR A 1 95 ? 2.872 7.465 -5.477 1.00 84.25 95 THR A CA 1
ATOM 732 C C . THR A 1 95 ? 1.660 8.160 -4.868 1.00 84.25 95 THR A C 1
ATOM 734 O O . THR A 1 95 ? 0.618 8.233 -5.508 1.00 84.25 95 THR A O 1
ATOM 737 N N . PHE A 1 96 ? 1.771 8.697 -3.655 1.00 90.38 96 PHE A N 1
ATOM 738 C CA . PHE A 1 96 ? 0.659 9.321 -2.946 1.00 90.38 9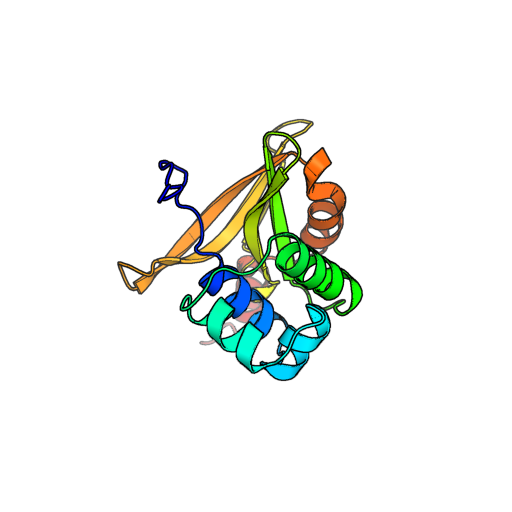6 PHE A CA 1
ATOM 739 C C . PHE A 1 96 ? 0.213 10.647 -3.579 1.00 90.38 96 PHE A C 1
ATOM 741 O O . PHE A 1 96 ? 0.994 11.594 -3.700 1.00 90.38 96 PHE A O 1
ATOM 748 N N . VAL A 1 97 ? -1.067 10.724 -3.948 1.00 92.44 97 VAL A N 1
ATOM 749 C CA . VAL A 1 97 ? -1.703 11.923 -4.518 1.00 92.44 97 VAL A CA 1
ATOM 750 C C . VAL A 1 97 ? -2.541 12.652 -3.477 1.00 92.44 97 VAL A C 1
ATOM 752 O O . VAL A 1 97 ? -2.547 13.877 -3.453 1.00 92.44 97 VAL A O 1
ATOM 755 N N . GLY A 1 98 ? -3.237 11.934 -2.600 1.00 92.94 98 GLY A N 1
ATOM 756 C CA . GLY A 1 98 ? -4.011 12.577 -1.547 1.00 92.94 98 GLY A CA 1
ATOM 757 C C . GLY A 1 98 ? -4.853 11.610 -0.736 1.00 92.94 98 GLY A C 1
ATOM 758 O O . GLY A 1 98 ? -5.093 10.476 -1.143 1.00 92.94 98 GLY A O 1
ATOM 759 N N . LEU A 1 99 ? -5.309 12.093 0.414 1.00 95.44 99 LEU A N 1
ATOM 760 C CA . LEU A 1 99 ? -6.237 11.413 1.309 1.00 95.44 99 LEU A CA 1
ATOM 761 C C . LEU A 1 99 ? -7.432 12.342 1.528 1.00 95.44 99 LEU A C 1
ATOM 763 O O . LEU A 1 99 ? -7.257 13.527 1.805 1.00 95.44 99 LEU A O 1
ATOM 767 N N . THR A 1 100 ? -8.650 11.834 1.381 1.00 95.25 100 THR A N 1
ATOM 768 C CA . THR A 1 100 ? -9.882 12.600 1.589 1.00 95.25 100 THR A CA 1
ATOM 769 C C . THR A 1 100 ? -10.844 11.797 2.446 1.00 95.25 100 THR A C 1
ATOM 771 O O . THR A 1 100 ? -11.073 10.615 2.213 1.00 95.25 100 THR A O 1
ATOM 774 N N . LYS A 1 101 ? -11.417 12.442 3.458 1.00 95.44 101 LYS A N 1
ATOM 775 C CA . LYS A 1 101 ? -12.462 11.848 4.290 1.00 95.44 101 LYS A CA 1
ATOM 776 C C . LYS A 1 101 ? -13.779 11.859 3.506 1.00 95.44 101 LYS A C 1
ATOM 778 O O . LYS A 1 101 ? -14.201 12.930 3.076 1.00 95.44 101 LYS A O 1
ATOM 783 N N . LEU A 1 102 ? -14.410 10.699 3.314 1.00 92.06 102 LEU A N 1
ATOM 784 C CA . LEU A 1 102 ? -15.694 10.596 2.605 1.00 92.06 102 LEU A CA 1
ATOM 785 C C . LEU A 1 102 ? -16.877 10.654 3.573 1.00 92.06 102 LEU A C 1
ATOM 787 O O . LEU A 1 102 ? -17.847 11.372 3.347 1.00 92.06 102 LEU A O 1
ATOM 791 N N . THR A 1 103 ? -16.789 9.904 4.671 1.00 94.69 103 THR A N 1
ATOM 792 C CA . THR A 1 103 ? -17.795 9.876 5.741 1.00 94.69 103 THR A CA 1
ATOM 793 C C . THR A 1 103 ? -17.106 9.894 7.104 1.00 94.69 103 THR A C 1
ATOM 795 O O . THR A 1 103 ? -15.886 9.988 7.186 1.00 94.69 103 THR A O 1
ATOM 798 N N . ALA A 1 104 ? -17.855 9.770 8.204 1.00 93.88 104 ALA A N 1
ATOM 799 C CA . ALA A 1 104 ? -17.265 9.664 9.540 1.00 93.88 104 ALA A CA 1
ATOM 800 C C . ALA A 1 104 ? -16.323 8.447 9.700 1.00 93.88 104 ALA A C 1
ATOM 802 O O . ALA A 1 104 ? -15.363 8.523 10.470 1.00 93.88 104 ALA A O 1
ATOM 803 N N . THR A 1 105 ? -16.563 7.355 8.965 1.00 95.25 105 THR A N 1
ATOM 804 C CA . THR A 1 105 ? -15.876 6.059 9.139 1.00 95.25 105 THR A CA 1
ATOM 805 C C . THR A 1 105 ? -15.132 5.563 7.901 1.00 95.25 105 THR A C 1
ATOM 807 O O . THR A 1 105 ? -14.461 4.528 7.972 1.00 95.25 105 THR A O 1
ATOM 810 N N . THR A 1 106 ? -15.253 6.267 6.775 1.00 95.06 106 THR A N 1
ATOM 811 C CA . THR A 1 106 ? -14.603 5.899 5.516 1.00 95.06 106 THR A CA 1
ATOM 812 C C . THR A 1 106 ? -13.784 7.044 4.946 1.00 95.06 106 THR A C 1
ATOM 814 O O . THR A 1 106 ? -14.182 8.215 4.989 1.00 95.06 106 THR A O 1
ATOM 817 N N . SER A 1 107 ? -12.654 6.673 4.357 1.00 96.75 107 SER A N 1
ATOM 818 C CA . SER A 1 107 ? -11.752 7.574 3.656 1.00 96.75 107 SER A CA 1
ATOM 819 C C . SER A 1 107 ? -11.439 7.034 2.268 1.00 96.75 107 SER A C 1
ATOM 821 O O . SER A 1 107 ? -11.577 5.845 1.980 1.00 96.75 107 SER A O 1
ATOM 823 N N . GLU A 1 108 ? -11.001 7.938 1.411 1.00 95.69 108 GLU A N 1
ATOM 824 C CA . GLU A 1 108 ? -10.525 7.671 0.069 1.00 95.69 108 GLU A CA 1
ATOM 825 C C . GLU A 1 108 ? -9.058 8.072 -0.019 1.00 95.69 108 GLU A C 1
ATOM 827 O O . GLU A 1 108 ? -8.693 9.193 0.347 1.00 95.69 108 GLU A O 1
ATOM 832 N N . VAL A 1 109 ? -8.216 7.180 -0.535 1.00 94.12 109 VAL A N 1
ATOM 833 C CA . VAL A 1 109 ? -6.841 7.507 -0.908 1.00 94.12 109 VAL A CA 1
ATOM 834 C C . VAL A 1 109 ? -6.690 7.497 -2.423 1.00 94.12 109 VAL A C 1
ATOM 836 O O . VAL A 1 109 ? -7.260 6.656 -3.117 1.00 94.12 109 VAL A O 1
ATOM 839 N N . ARG A 1 110 ? -5.913 8.451 -2.934 1.00 93.44 110 ARG A N 1
ATOM 840 C CA . ARG A 1 110 ? -5.562 8.567 -4.347 1.00 93.44 110 ARG A CA 1
ATOM 841 C C . ARG A 1 110 ? -4.083 8.281 -4.539 1.00 93.44 110 ARG A C 1
ATOM 843 O O . ARG A 1 110 ? -3.241 8.844 -3.829 1.00 93.44 110 ARG A O 1
ATOM 850 N N . SER A 1 111 ? -3.765 7.446 -5.518 1.00 87.94 111 SER A N 1
ATOM 851 C CA . SER A 1 111 ? -2.402 7.027 -5.834 1.00 87.94 111 SER A CA 1
ATOM 852 C C . SER A 1 111 ? -2.128 7.101 -7.334 1.00 87.94 111 SER A C 1
ATOM 854 O O . SER A 1 111 ? -3.016 6.910 -8.157 1.00 87.94 111 SER A O 1
ATOM 856 N N . LEU A 1 112 ? -0.889 7.406 -7.709 1.00 83.12 112 LEU A N 1
ATOM 857 C CA . LEU A 1 112 ? -0.405 7.225 -9.071 1.00 83.12 112 LEU A CA 1
ATOM 858 C C . LEU A 1 112 ? -0.032 5.760 -9.273 1.00 83.12 112 LEU A C 1
ATOM 860 O O . LEU A 1 112 ? 0.800 5.229 -8.535 1.00 83.12 112 LEU A O 1
ATOM 864 N N . ALA A 1 113 ? -0.581 5.138 -10.310 1.00 76.31 113 ALA A N 1
ATOM 865 C CA . ALA A 1 113 ? -0.144 3.821 -10.746 1.00 76.31 113 ALA A CA 1
ATOM 866 C C . ALA A 1 113 ? -0.123 3.719 -12.271 1.00 76.31 113 ALA A C 1
ATOM 868 O O . ALA A 1 113 ? -0.817 4.448 -12.980 1.00 76.31 113 ALA A O 1
ATOM 869 N N . LEU A 1 114 ? 0.693 2.795 -12.766 1.00 67.94 114 LEU A N 1
ATOM 870 C CA . LEU A 1 114 ? 0.758 2.463 -14.179 1.00 67.94 114 LEU A CA 1
ATOM 871 C C . LEU A 1 114 ? -0.364 1.476 -14.513 1.00 67.94 114 LEU A C 1
ATOM 873 O O . LEU A 1 114 ? -0.473 0.420 -13.891 1.00 67.94 114 LEU A O 1
ATOM 877 N N . ASP A 1 115 ? -1.173 1.787 -15.517 1.00 70.00 115 ASP A N 1
ATOM 878 C CA . ASP A 1 115 ? -2.060 0.812 -16.134 1.00 70.00 115 ASP A CA 1
ATOM 879 C C . ASP A 1 115 ? -1.215 -0.162 -16.962 1.00 70.00 115 ASP A C 1
ATOM 881 O O . ASP A 1 115 ? -0.634 0.196 -17.982 1.00 70.00 115 ASP A O 1
ATOM 885 N N . HIS A 1 116 ? -1.126 -1.414 -16.519 1.00 55.66 116 HIS A N 1
ATOM 886 C CA . HIS A 1 116 ? -0.278 -2.423 -17.158 1.00 55.66 116 HIS A CA 1
ATOM 887 C C . HIS A 1 116 ? -0.776 -2.894 -18.530 1.00 55.66 116 HIS A C 1
ATOM 889 O O . HIS A 1 116 ? -0.032 -3.577 -19.231 1.00 55.66 116 HIS A O 1
ATOM 895 N N . ILE A 1 117 ? -2.013 -2.564 -18.908 1.00 66.81 117 ILE A N 1
ATOM 896 C CA . ILE A 1 117 ? -2.567 -2.903 -20.221 1.00 66.81 117 ILE A CA 1
ATOM 897 C C . ILE A 1 117 ? -2.198 -1.816 -21.228 1.00 66.81 117 ILE A C 1
ATOM 899 O O . ILE A 1 117 ? -1.768 -2.118 -22.337 1.00 66.81 117 ILE A O 1
ATOM 903 N N . THR A 1 118 ? -2.372 -0.554 -20.840 1.00 72.06 118 THR A N 1
ATOM 904 C CA . THR A 1 118 ? -2.193 0.596 -21.741 1.00 72.06 118 THR A CA 1
ATOM 905 C C . THR A 1 118 ? -0.807 1.232 -21.641 1.00 72.06 118 THR A C 1
ATOM 907 O O . THR A 1 118 ? -0.393 1.940 -22.553 1.00 72.06 118 THR A O 1
ATOM 910 N N . GLY A 1 119 ? -0.070 0.977 -20.558 1.00 70.19 119 GLY A N 1
ATOM 911 C CA . GLY A 1 119 ? 1.190 1.651 -20.239 1.00 70.19 119 GLY A CA 1
ATOM 912 C C . GLY A 1 119 ? 1.006 3.094 -19.764 1.00 70.19 119 GLY A C 1
ATOM 913 O O . GLY A 1 119 ? 1.990 3.812 -19.602 1.00 70.19 119 GLY A O 1
ATOM 914 N N . GLU A 1 120 ? -0.232 3.539 -19.545 1.00 71.56 120 GLU A N 1
ATOM 915 C CA . GLU A 1 120 ? -0.529 4.910 -19.142 1.00 71.56 120 GLU A CA 1
ATOM 916 C C . GLU A 1 120 ? -0.465 5.076 -17.625 1.00 71.56 120 GLU A C 1
ATOM 918 O O . GLU A 1 120 ? -0.936 4.231 -16.863 1.00 71.56 120 GLU A O 1
ATOM 923 N N . MET A 1 121 ? 0.069 6.208 -17.169 1.00 75.44 121 MET A N 1
ATOM 924 C CA . MET A 1 121 ? -0.045 6.601 -15.767 1.00 75.44 121 MET A CA 1
ATOM 925 C C . MET A 1 121 ? -1.471 7.069 -15.478 1.00 75.44 121 MET A C 1
ATOM 927 O O . MET A 1 121 ? -1.979 7.976 -16.137 1.00 75.44 121 MET A O 1
ATOM 931 N N . LYS A 1 122 ? -2.106 6.479 -14.464 1.00 83.94 122 LYS A N 1
ATOM 932 C CA . LYS A 1 122 ? -3.462 6.816 -14.019 1.00 83.94 122 LYS A CA 1
ATOM 933 C C . LYS A 1 122 ? -3.492 7.106 -12.526 1.00 83.94 122 LYS A C 1
ATOM 935 O O . LYS A 1 122 ? -2.647 6.638 -11.761 1.00 83.94 122 LYS A O 1
ATOM 940 N N . ILE A 1 123 ? -4.494 7.881 -12.118 1.00 86.81 123 ILE A N 1
ATOM 941 C CA . ILE A 1 123 ? -4.836 8.047 -10.708 1.00 86.81 123 ILE A CA 1
ATOM 942 C C . ILE A 1 123 ? -5.790 6.918 -10.333 1.00 86.81 123 ILE A C 1
ATOM 944 O O . ILE A 1 123 ? -6.888 6.817 -10.880 1.00 86.81 123 ILE A O 1
ATOM 948 N N . PHE A 1 124 ? -5.359 6.079 -9.403 1.00 86.38 124 PHE A N 1
ATOM 949 C CA . PHE A 1 124 ? -6.191 5.084 -8.755 1.00 86.38 124 PHE A CA 1
ATOM 950 C C . PHE A 1 124 ? -6.808 5.673 -7.498 1.00 86.38 124 PHE A C 1
ATOM 952 O O . PHE A 1 124 ? -6.196 6.483 -6.800 1.00 86.38 124 PHE A O 1
ATOM 959 N N . VAL A 1 125 ? -8.048 5.273 -7.246 1.00 91.19 125 VAL A N 1
ATOM 960 C CA . VAL A 1 125 ? -8.862 5.758 -6.142 1.00 91.19 125 VAL A CA 1
ATOM 961 C C . VAL A 1 125 ? -9.313 4.550 -5.340 1.00 91.19 125 VAL A C 1
ATOM 963 O O . VAL A 1 125 ? -9.956 3.649 -5.881 1.00 91.19 125 VAL A O 1
ATOM 966 N N . THR A 1 126 ? -8.963 4.538 -4.060 1.00 92.19 126 THR A N 1
ATOM 967 C CA . THR A 1 126 ? -9.247 3.426 -3.160 1.00 92.19 126 THR A CA 1
ATOM 968 C C . THR A 1 126 ? -10.028 3.931 -1.959 1.00 92.19 126 THR A C 1
ATOM 970 O O . THR A 1 126 ? -9.503 4.672 -1.129 1.00 92.19 126 THR A O 1
ATOM 973 N N . GLU A 1 127 ? -11.272 3.478 -1.837 1.00 94.75 127 GLU A N 1
ATOM 974 C CA . GLU A 1 127 ? -12.090 3.674 -0.641 1.00 94.75 127 GLU A CA 1
ATOM 975 C C . GLU A 1 127 ? -11.834 2.571 0.389 1.00 94.75 127 GLU A C 1
ATOM 977 O O . GLU A 1 127 ? -11.756 1.380 0.053 1.00 94.75 127 GLU A O 1
ATOM 982 N N . PHE A 1 128 ? -11.740 2.958 1.660 1.00 91.69 128 PHE A N 1
ATOM 983 C CA . PHE A 1 128 ? -11.503 2.030 2.759 1.00 91.69 128 PHE A CA 1
ATOM 984 C C . PHE A 1 128 ? -12.129 2.491 4.078 1.00 91.69 128 PHE A C 1
ATOM 986 O O . PHE A 1 128 ? -12.462 3.661 4.277 1.00 91.69 128 PHE A O 1
ATOM 993 N N . VAL A 1 129 ? -12.307 1.528 4.985 1.00 94.69 129 VAL A N 1
ATOM 994 C CA . VAL A 1 129 ? -12.824 1.748 6.340 1.00 94.69 129 VAL A CA 1
ATOM 995 C C . VAL A 1 129 ? -11.664 2.113 7.259 1.00 94.69 129 VAL A C 1
ATOM 997 O O . VAL A 1 129 ? -10.671 1.386 7.331 1.00 94.69 129 VAL A O 1
ATOM 1000 N N . ASP A 1 130 ? -11.796 3.217 7.990 1.00 93.75 130 ASP A N 1
ATOM 1001 C CA . ASP A 1 130 ? -10.702 3.752 8.808 1.00 93.75 130 ASP A CA 1
ATOM 1002 C C . ASP A 1 130 ? -10.367 2.857 10.000 1.00 93.75 130 ASP A C 1
ATOM 1004 O O . ASP A 1 130 ? -9.201 2.714 10.363 1.00 93.75 130 ASP A O 1
ATOM 1008 N N . ALA A 1 131 ? -11.389 2.236 10.599 1.00 92.00 131 ALA A N 1
ATOM 1009 C CA . ALA A 1 131 ? -11.222 1.339 11.741 1.00 92.00 131 ALA A CA 1
ATOM 1010 C C . ALA A 1 131 ? -10.310 0.145 11.410 1.00 92.00 131 ALA A C 1
ATOM 1012 O O . ALA A 1 131 ? -9.516 -0.268 12.252 1.00 92.00 131 ALA A O 1
ATOM 1013 N N . ASP A 1 132 ? -10.357 -0.335 10.167 1.00 87.62 132 ASP A N 1
ATOM 1014 C CA . ASP A 1 132 ? -9.530 -1.441 9.675 1.00 87.62 132 ASP A CA 1
ATOM 1015 C C . ASP A 1 132 ? -8.109 -0.985 9.290 1.00 87.62 132 ASP A C 1
ATOM 1017 O O . ASP A 1 132 ? -7.218 -1.805 9.081 1.00 87.62 132 ASP A O 1
ATOM 1021 N N . ASN A 1 133 ? -7.889 0.330 9.174 1.00 89.94 133 ASN A N 1
ATOM 1022 C CA . ASN A 1 133 ? -6.713 0.939 8.551 1.00 89.94 133 ASN A CA 1
ATOM 1023 C C . ASN A 1 133 ? -6.108 2.068 9.403 1.00 89.94 133 ASN A C 1
ATOM 1025 O O . ASN A 1 133 ? -5.519 3.011 8.873 1.00 89.94 133 ASN A O 1
ATOM 1029 N N . GLN A 1 134 ? -6.213 1.978 10.732 1.00 88.56 134 GLN A N 1
ATOM 1030 C CA . GLN A 1 134 ? -5.762 3.033 11.654 1.00 88.56 134 GLN A CA 1
ATOM 1031 C C . GLN A 1 134 ? -4.291 3.419 11.455 1.00 88.56 134 GLN A C 1
ATOM 1033 O O . GLN A 1 134 ? -3.950 4.602 11.449 1.00 88.56 134 GLN A O 1
ATOM 1038 N N . HIS A 1 135 ? -3.420 2.433 11.227 1.00 83.25 135 HIS A N 1
ATOM 1039 C CA . HIS A 1 135 ? -2.015 2.696 10.933 1.00 83.25 135 HIS A CA 1
ATOM 1040 C C . HIS A 1 135 ? -1.845 3.471 9.620 1.00 83.25 135 HIS A C 1
ATOM 1042 O O . HIS A 1 135 ? -1.162 4.493 9.599 1.00 83.25 135 HIS A O 1
ATOM 1048 N N . ALA A 1 136 ? -2.518 3.048 8.547 1.00 86.50 136 ALA A N 1
ATOM 1049 C CA . ALA A 1 136 ? -2.462 3.751 7.270 1.00 86.50 136 ALA A CA 1
ATOM 1050 C C . ALA A 1 136 ? -2.937 5.202 7.406 1.00 86.50 136 ALA A C 1
ATOM 1052 O O . ALA A 1 136 ? -2.274 6.105 6.907 1.00 86.50 136 ALA A O 1
ATOM 1053 N N . MET A 1 137 ? -4.017 5.438 8.155 1.00 91.88 137 MET A N 1
ATOM 1054 C CA . MET A 1 137 ? -4.499 6.788 8.456 1.00 91.88 137 MET A CA 1
ATOM 1055 C C . MET A 1 137 ? -3.447 7.623 9.186 1.00 91.88 137 MET A C 1
ATOM 1057 O O . MET A 1 137 ? -3.176 8.747 8.769 1.00 91.88 137 MET A O 1
ATOM 1061 N N . SER A 1 138 ? -2.812 7.066 10.222 1.00 88.94 138 SER A N 1
ATOM 1062 C CA . SER A 1 138 ? -1.778 7.781 10.978 1.00 88.94 138 SER A CA 1
ATOM 1063 C C . SER A 1 138 ? -0.570 8.174 10.124 1.00 88.94 138 SER A C 1
ATOM 1065 O O . SER A 1 138 ? 0.007 9.234 10.339 1.00 88.94 138 SER A O 1
ATOM 1067 N N . VAL A 1 139 ? -0.207 7.356 9.132 1.00 86.69 139 VAL A N 1
ATOM 1068 C CA . VAL A 1 139 ? 0.955 7.607 8.272 1.00 86.69 139 VAL A CA 1
ATOM 1069 C C . VAL A 1 139 ? 0.595 8.529 7.107 1.00 86.69 139 VAL A C 1
ATOM 1071 O O . VAL A 1 139 ? 1.275 9.531 6.893 1.00 86.69 139 VAL A O 1
ATOM 1074 N N . LEU A 1 140 ? -0.484 8.249 6.373 1.00 90.88 140 LEU A N 1
ATOM 1075 C CA . LEU A 1 140 ? -0.867 9.001 5.171 1.00 90.88 140 LEU A CA 1
ATOM 1076 C C . LEU A 1 140 ? -1.192 10.468 5.462 1.00 90.88 140 LEU A C 1
ATOM 1078 O O . LEU A 1 140 ? -0.914 11.324 4.630 1.00 90.88 140 LEU A O 1
ATOM 1082 N N . GLN A 1 141 ? -1.717 10.779 6.649 1.00 91.12 141 GLN A N 1
ATOM 1083 C CA . GLN A 1 141 ? -1.947 12.164 7.077 1.00 91.12 141 GLN A CA 1
ATOM 1084 C C . GLN A 1 141 ? -0.654 12.978 7.216 1.00 91.12 141 GLN A C 1
ATOM 1086 O O . GLN A 1 141 ? -0.693 14.203 7.145 1.00 91.12 141 GLN A O 1
ATOM 1091 N N . THR A 1 142 ? 0.487 12.314 7.406 1.00 88.62 142 THR A N 1
ATOM 1092 C CA . THR A 1 142 ? 1.798 12.975 7.491 1.00 88.62 142 THR A CA 1
ATOM 1093 C C . THR A 1 142 ? 2.461 13.146 6.128 1.00 88.62 142 THR A C 1
ATOM 1095 O O . THR A 1 142 ? 3.442 13.880 6.000 1.00 88.62 142 THR A O 1
ATOM 1098 N N . TRP A 1 143 ? 1.966 12.454 5.100 1.00 89.19 143 TRP A N 1
ATOM 1099 C CA . TRP A 1 143 ? 2.585 12.475 3.786 1.00 89.19 143 TRP A CA 1
ATOM 1100 C C . TRP A 1 143 ? 2.144 13.669 2.966 1.00 89.19 143 TRP A C 1
ATOM 1102 O O . TRP A 1 143 ? 1.010 14.139 3.021 1.00 89.19 143 TRP A O 1
ATOM 1112 N N . ARG A 1 144 ? 3.072 14.115 2.126 1.00 87.25 144 ARG A N 1
ATOM 1113 C CA . ARG A 1 144 ? 2.851 15.192 1.177 1.00 87.25 144 ARG A CA 1
ATOM 1114 C C . ARG A 1 144 ? 2.608 14.633 -0.215 1.00 87.25 144 ARG A C 1
ATOM 1116 O O . ARG A 1 144 ? 3.318 13.717 -0.636 1.00 87.25 144 ARG A O 1
ATOM 1123 N N . SER A 1 145 ? 1.641 15.194 -0.938 1.00 88.50 145 SER A N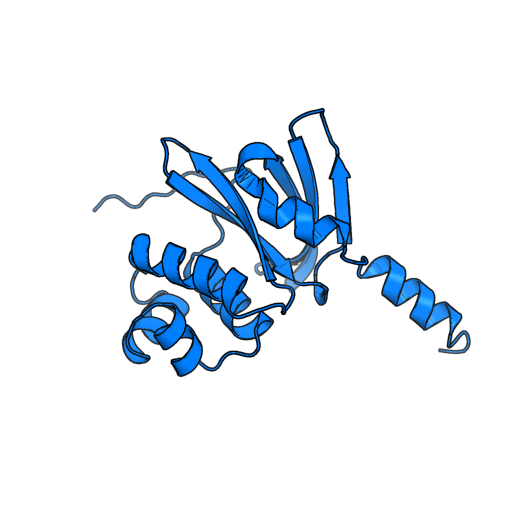 1
ATOM 1124 C CA . SER A 1 145 ? 1.298 14.686 -2.264 1.00 88.50 145 SER A CA 1
ATOM 1125 C C . SER A 1 145 ? 2.446 14.854 -3.269 1.00 88.50 145 SER A C 1
ATOM 1127 O O . SER A 1 145 ? 3.316 15.725 -3.153 1.00 88.50 145 SER A O 1
ATOM 1129 N N . VAL A 1 146 ? 2.466 14.000 -4.292 1.00 85.44 146 VAL A N 1
ATOM 1130 C CA . VAL A 1 146 ? 3.306 14.183 -5.489 1.00 85.44 146 VAL A CA 1
ATOM 1131 C C . VAL A 1 146 ? 3.018 15.508 -6.200 1.00 85.44 146 VAL A C 1
ATOM 1133 O O . VAL A 1 146 ? 3.949 16.119 -6.716 1.00 85.44 146 VAL A O 1
ATOM 1136 N N . ILE A 1 147 ? 1.765 15.977 -6.178 1.00 84.75 147 ILE A N 1
ATOM 1137 C CA . ILE A 1 147 ? 1.340 17.214 -6.846 1.00 84.75 147 ILE A CA 1
ATOM 1138 C C . ILE A 1 147 ? 1.945 18.427 -6.138 1.00 84.75 147 ILE A C 1
ATOM 1140 O O . ILE A 1 147 ? 2.565 19.264 -6.789 1.00 84.75 147 ILE A O 1
ATOM 1144 N N . ASP A 1 148 ? 1.856 18.482 -4.808 1.00 86.94 148 ASP A N 1
ATOM 1145 C CA . ASP A 1 148 ? 2.402 19.595 -4.022 1.00 86.94 148 ASP A CA 1
ATOM 1146 C C . ASP A 1 148 ? 3.919 19.694 -4.190 1.00 86.94 148 ASP A C 1
ATOM 1148 O O . ASP A 1 148 ? 4.468 20.778 -4.375 1.00 86.94 148 ASP A O 1
ATOM 1152 N N . ARG A 1 149 ? 4.612 18.549 -4.176 1.00 82.19 149 ARG A N 1
ATOM 1153 C CA . ARG A 1 149 ? 6.067 18.510 -4.378 1.00 82.19 149 ARG A CA 1
ATOM 1154 C C . ARG A 1 149 ? 6.466 18.959 -5.782 1.00 82.19 149 ARG A C 1
ATOM 1156 O O . ARG A 1 149 ? 7.475 19.647 -5.922 1.00 82.19 149 ARG A O 1
ATOM 1163 N N . ALA A 1 150 ? 5.689 18.589 -6.801 1.00 78.25 150 ALA A N 1
ATOM 1164 C CA . ALA A 1 150 ? 5.919 19.031 -8.173 1.00 78.25 150 ALA A CA 1
ATOM 1165 C C . ALA A 1 150 ? 5.691 20.543 -8.319 1.00 78.25 150 ALA A C 1
ATOM 1167 O O . ALA A 1 150 ? 6.549 21.233 -8.866 1.00 78.25 150 ALA A O 1
ATOM 1168 N N . ALA A 1 151 ? 4.600 21.076 -7.760 1.00 80.62 151 ALA A N 1
ATOM 1169 C CA . ALA A 1 151 ? 4.307 22.508 -7.775 1.00 80.62 151 ALA A CA 1
ATOM 1170 C C . ALA A 1 151 ? 5.431 23.333 -7.122 1.00 80.62 151 ALA A C 1
ATOM 1172 O O . ALA A 1 151 ? 5.863 24.348 -7.663 1.00 80.62 151 ALA A O 1
ATOM 1173 N N . GLU A 1 152 ? 5.977 22.864 -5.998 1.00 81.88 152 GLU A N 1
ATOM 1174 C CA . GLU A 1 152 ? 7.123 23.507 -5.350 1.00 81.88 152 GLU A CA 1
ATOM 1175 C C . GLU A 1 152 ? 8.430 23.395 -6.131 1.00 81.88 152 GLU A C 1
ATOM 1177 O O . GLU A 1 152 ? 9.292 24.265 -6.012 1.00 81.88 152 GLU A O 1
ATOM 1182 N N . ALA A 1 153 ? 8.641 22.298 -6.856 1.00 76.19 153 ALA A N 1
ATOM 1183 C CA . ALA A 1 153 ? 9.822 22.142 -7.696 1.00 76.19 153 ALA A CA 1
ATOM 1184 C C . ALA A 1 153 ? 9.788 23.145 -8.858 1.00 76.19 153 ALA A C 1
ATOM 1186 O O . ALA A 1 153 ? 10.790 23.809 -9.115 1.00 76.19 153 ALA A O 1
ATOM 1187 N N . VAL A 1 154 ? 8.617 23.321 -9.478 1.00 77.25 154 VAL A N 1
ATOM 1188 C CA . VAL A 1 154 ? 8.384 24.328 -10.524 1.00 77.25 154 VAL A CA 1
ATOM 1189 C C . VAL A 1 154 ? 8.545 25.743 -9.967 1.00 77.25 154 VAL A C 1
ATOM 1191 O O . VAL A 1 154 ? 9.258 26.554 -10.548 1.00 77.25 154 VAL A O 1
ATOM 1194 N N . ALA A 1 155 ? 7.974 26.036 -8.794 1.00 77.38 155 ALA A N 1
ATOM 1195 C CA . ALA A 1 155 ? 8.126 27.346 -8.154 1.00 77.38 155 ALA A CA 1
ATOM 1196 C C . ALA A 1 155 ? 9.590 27.682 -7.806 1.00 77.38 155 ALA A C 1
ATOM 1198 O O . ALA A 1 155 ? 9.972 28.850 -7.796 1.00 77.38 155 ALA A O 1
ATOM 1199 N N . ARG A 1 156 ? 10.419 26.665 -7.535 1.00 75.44 156 ARG A N 1
ATOM 1200 C CA . ARG A 1 156 ? 11.855 26.824 -7.260 1.00 75.44 156 ARG A CA 1
ATOM 1201 C C . ARG A 1 156 ? 12.715 26.972 -8.519 1.00 75.44 156 ARG A C 1
ATOM 1203 O O . ARG A 1 156 ? 13.818 27.492 -8.399 1.00 75.44 156 ARG A O 1
ATOM 1210 N N . ASN A 1 157 ? 12.228 26.554 -9.688 1.00 70.88 157 ASN A N 1
ATOM 1211 C CA . ASN A 1 157 ? 12.915 26.669 -10.979 1.00 70.88 157 ASN A CA 1
ATOM 1212 C C . ASN A 1 157 ? 11.926 27.089 -12.087 1.00 70.88 157 ASN A C 1
ATOM 1214 O O . ASN A 1 157 ? 11.519 26.258 -12.897 1.00 70.88 157 ASN A O 1
ATOM 1218 N N . PRO A 1 158 ? 11.556 28.380 -12.169 1.00 61.59 158 PRO A N 1
ATOM 1219 C CA . PRO A 1 158 ? 10.539 28.873 -13.104 1.00 61.59 158 PRO A CA 1
ATOM 1220 C C . PRO A 1 158 ? 10.992 28.944 -14.580 1.00 61.59 158 PRO A C 1
ATOM 1222 O O . PRO A 1 158 ? 10.290 29.526 -15.400 1.00 61.59 158 PRO A O 1
ATOM 1225 N N . SER A 1 159 ? 12.174 28.417 -14.921 1.00 58.41 159 SER A N 1
ATOM 1226 C CA . SER A 1 159 ? 12.839 28.599 -16.226 1.00 58.41 159 SER A CA 1
ATOM 1227 C C . SER A 1 159 ? 13.008 27.314 -17.052 1.00 58.41 159 SER A C 1
ATOM 1229 O O . SER A 1 159 ? 13.709 27.356 -18.062 1.00 58.41 159 SER A O 1
ATOM 1231 N N . ALA A 1 160 ? 12.437 26.187 -16.616 1.00 54.94 160 ALA A N 1
ATOM 1232 C CA . ALA A 1 160 ? 12.412 24.921 -17.358 1.00 54.94 160 ALA A CA 1
ATOM 1233 C C . ALA A 1 160 ? 11.047 24.723 -18.027 1.00 54.94 160 ALA A C 1
ATOM 1235 O O . ALA A 1 160 ? 11.031 24.212 -19.168 1.00 54.94 160 ALA A O 1
#

Foldseek 3Di:
DDDDADDDPRDQDQQLNVLVCLCVLQPHDLQRLCVQLVHHSVVSVCCNVVVDPDDLSSVVSSQVSSVVVDVRAKAFAWDADPNDTGTPDIDGLQFWADKADPDPFKIKTWGWDADPVPRDIDIDIDMHGCVRRVVNVVRRVPGDHPVVVVVVVCVVPVPD

Sequence (160 aa):
MTKYFKMISGIPVPIPYVLRVARLGNQLSMQQAADLAASSRRSWEGWESGDRPIPPAKLLLFLHSLQVHNNSGLVAIFRITNGQALPIDMLTPGTFVGLTKLTATTSEVRSLALDHITGEMKIFVTEFVDADNQHAMSVLQTWRSVIDRAAEAVARNPSA

Secondary structure (DSSP, 8-state):
-------SS--PPPHHHHHHHHHHHTT--HHHHHHHTTS-HHHHHHHHHSSSPPPHHHHHHHHHHHHHH--S--EEEEEEETTEEEEEEEE-TTTEEEEEE-SSSEEEEEEEEE-TTT--EEEEEEEEESGGGHHHHHHHTTPPPHHHHHHHHHHH-TT-